Protein AF-A0A6L4WUX0-F1 (afdb_monomer)

Sequence (164 aa):
MSDIANISDIQNLIVDVSEEINQKNILNFAQTSLDINNIKYSSNDIIYCKFLEYSKQYQIFVFSSTFKYMLIELLNYYNDETKDIKSLMSSLVFKLYITKSFFVIYKNDELYVYQVLNHKYKNDELLAFINKSFNITISKSHEISESSLNKIIENKHNQIIISS

Mean predicted aligned error: 6.36 Å

Solvent-accessible surface area (backbone atoms only — not comparable to full-atom values): 9770 Å² total; per-residue (Å²): 133,72,52,54,34,50,75,92,52,46,49,75,48,78,45,84,48,95,62,88,71,58,77,94,48,43,65,62,50,50,52,52,54,30,56,78,68,71,51,86,82,55,96,65,40,44,77,48,77,41,79,38,80,69,49,29,27,35,43,38,37,39,31,56,57,82,34,80,40,51,51,81,65,52,58,78,69,60,75,65,90,68,72,48,74,68,67,77,71,50,87,85,43,30,39,35,41,37,43,82,54,30,38,39,31,26,47,76,87,37,80,62,53,72,48,78,39,93,59,88,69,55,70,68,59,47,52,53,47,45,29,73,69,42,57,51,72,78,74,44,78,42,82,47,52,70,71,56,52,50,49,53,54,52,52,51,51,53,53,52,63,77,75,108

Organism: NCBI:txid2654171

Structure (mmCIF, N/CA/C/O backbone):
data_AF-A0A6L4WUX0-F1
#
_entry.id   AF-A0A6L4WUX0-F1
#
loop_
_atom_site.group_PDB
_atom_site.id
_atom_site.type_symbol
_atom_site.label_atom_id
_atom_site.label_alt_id
_atom_site.label_comp_id
_atom_site.label_asym_id
_atom_site.label_entity_id
_atom_site.label_seq_id
_atom_site.pdbx_PDB_ins_code
_atom_site.Cartn_x
_atom_site.Cartn_y
_atom_site.Cartn_z
_atom_site.occupancy
_atom_site.B_iso_or_equiv
_atom_site.auth_seq_id
_atom_site.auth_comp_id
_atom_site.auth_asym_id
_atom_site.auth_atom_id
_atom_site.pdbx_PDB_model_num
ATOM 1 N N . MET A 1 1 ? -5.580 -22.917 -8.454 1.00 52.84 1 MET A N 1
ATOM 2 C CA . MET A 1 1 ? -5.751 -21.493 -8.088 1.00 52.84 1 MET A CA 1
ATOM 3 C C . MET A 1 1 ? -4.369 -20.938 -7.801 1.00 52.84 1 MET A C 1
ATOM 5 O O . MET A 1 1 ? -3.539 -21.699 -7.322 1.00 52.84 1 MET A O 1
ATOM 9 N N . SER A 1 2 ? -4.086 -19.693 -8.185 1.00 73.75 2 SER A N 1
ATOM 10 C CA . SER A 1 2 ? -2.796 -19.072 -7.868 1.00 73.75 2 SER A CA 1
ATOM 11 C C . SER A 1 2 ? -2.724 -18.810 -6.363 1.00 73.75 2 SER A C 1
ATOM 13 O O . SER A 1 2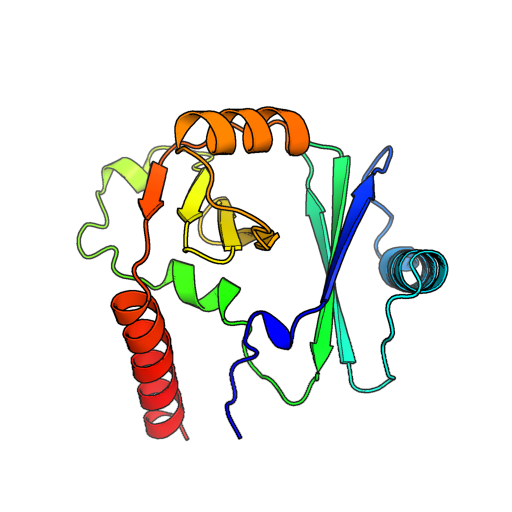 ? -3.648 -18.212 -5.823 1.00 73.75 2 SER A O 1
ATOM 15 N N . ASP A 1 3 ? -1.639 -19.218 -5.702 1.00 87.81 3 ASP A N 1
ATOM 16 C CA . ASP A 1 3 ? -1.351 -18.872 -4.298 1.00 87.81 3 ASP A CA 1
ATOM 17 C C . ASP A 1 3 ? -0.999 -17.375 -4.121 1.00 87.81 3 ASP A C 1
ATOM 19 O O . ASP A 1 3 ? -0.770 -16.918 -3.001 1.00 87.81 3 ASP A O 1
ATOM 23 N N . ILE A 1 4 ? -0.932 -16.612 -5.217 1.00 89.75 4 ILE A N 1
ATOM 24 C CA . ILE A 1 4 ? -0.501 -15.212 -5.266 1.00 89.75 4 ILE A CA 1
ATOM 25 C C . ILE A 1 4 ? -1.687 -14.326 -5.666 1.00 89.75 4 ILE A C 1
ATOM 27 O O . ILE A 1 4 ? -2.246 -14.514 -6.750 1.00 89.75 4 ILE A O 1
ATOM 31 N N . ALA A 1 5 ? -2.020 -13.350 -4.819 1.00 92.00 5 ALA A N 1
ATOM 32 C CA . ALA A 1 5 ? -2.980 -12.288 -5.107 1.00 92.00 5 ALA A CA 1
ATOM 33 C C . ALA A 1 5 ? -2.370 -11.279 -6.090 1.00 92.00 5 ALA A C 1
ATOM 35 O O . ALA A 1 5 ? -1.308 -10.705 -5.820 1.00 92.00 5 ALA A O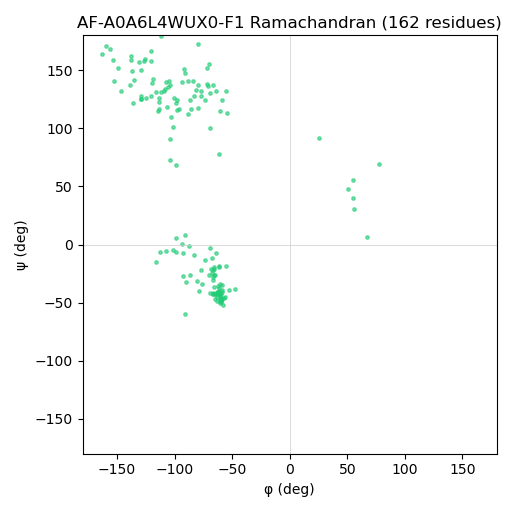 1
ATOM 36 N N . ASN A 1 6 ? -3.035 -11.041 -7.222 1.00 91.31 6 ASN A N 1
ATOM 37 C CA . ASN A 1 6 ? -2.658 -9.977 -8.150 1.00 91.31 6 ASN A CA 1
ATOM 38 C C . ASN A 1 6 ? -3.168 -8.620 -7.659 1.00 91.31 6 ASN A C 1
ATOM 40 O O . ASN A 1 6 ? -3.956 -8.523 -6.726 1.00 91.31 6 ASN A O 1
ATOM 44 N N . ILE A 1 7 ? -2.762 -7.543 -8.332 1.00 90.50 7 ILE A N 1
ATOM 45 C CA . ILE A 1 7 ? -3.183 -6.176 -7.982 1.00 90.50 7 ILE A CA 1
ATOM 46 C C . ILE A 1 7 ? -4.704 -6.006 -8.027 1.00 90.50 7 ILE A C 1
ATOM 48 O O . ILE A 1 7 ? -5.260 -5.289 -7.206 1.00 90.50 7 ILE A O 1
ATOM 52 N N . SER A 1 8 ? -5.385 -6.683 -8.956 1.00 91.19 8 SER A N 1
ATOM 53 C CA . SER A 1 8 ? -6.850 -6.676 -9.045 1.00 91.19 8 SER A CA 1
ATOM 54 C C . SER A 1 8 ? -7.539 -7.346 -7.857 1.00 91.19 8 SER A C 1
ATOM 56 O O . SER A 1 8 ? -8.710 -7.076 -7.612 1.00 91.19 8 SER A O 1
ATOM 58 N N . ASP A 1 9 ? -6.824 -8.216 -7.142 1.00 93.00 9 ASP A N 1
ATOM 59 C CA . ASP A 1 9 ? -7.347 -8.999 -6.022 1.00 93.00 9 ASP A CA 1
ATOM 60 C C . ASP A 1 9 ? -7.117 -8.298 -4.672 1.00 93.00 9 ASP A C 1
ATOM 62 O O . ASP A 1 9 ? -7.605 -8.766 -3.644 1.00 93.00 9 ASP A O 1
ATOM 66 N N . ILE A 1 10 ? -6.369 -7.185 -4.667 1.00 93.44 10 ILE A N 1
ATOM 67 C CA . ILE A 1 10 ? -5.996 -6.438 -3.466 1.00 93.44 10 ILE A CA 1
ATOM 68 C C . ILE A 1 10 ? -6.665 -5.065 -3.510 1.00 93.44 10 ILE A C 1
ATOM 70 O O . ILE A 1 10 ? -6.339 -4.209 -4.333 1.00 93.44 10 ILE A O 1
ATOM 74 N N . GLN A 1 11 ? -7.574 -4.818 -2.575 1.00 93.88 11 GLN A N 1
ATOM 75 C CA . GLN A 1 11 ? -8.113 -3.481 -2.346 1.00 93.88 11 GLN A CA 1
ATOM 76 C C . GLN A 1 11 ? -7.158 -2.719 -1.419 1.00 93.88 11 GLN A C 1
ATOM 78 O O . GLN A 1 11 ? -6.607 -3.300 -0.481 1.00 93.88 11 GLN A O 1
ATOM 83 N N . ASN A 1 12 ? -6.941 -1.426 -1.673 1.00 93.06 12 ASN A N 1
ATOM 84 C CA . ASN A 1 12 ? -6.167 -0.558 -0.785 1.00 93.06 12 ASN A CA 1
ATOM 85 C C . ASN A 1 12 ? -6.893 0.728 -0.434 1.00 93.06 12 ASN A C 1
ATOM 87 O O . ASN A 1 12 ? -7.638 1.280 -1.240 1.00 93.06 12 ASN A O 1
ATOM 91 N N . LEU A 1 13 ? -6.588 1.217 0.763 1.00 96.50 13 LEU A N 1
ATOM 92 C CA . LEU A 1 13 ? -7.018 2.504 1.276 1.00 96.50 13 LEU A CA 1
ATOM 93 C C . LEU A 1 13 ? -5.860 3.162 2.022 1.00 96.50 13 LEU A C 1
ATOM 95 O O . LEU A 1 13 ? -5.174 2.500 2.797 1.00 96.50 13 LEU A O 1
ATOM 99 N N . ILE A 1 14 ? -5.664 4.460 1.808 1.00 96.50 14 ILE A N 1
ATOM 100 C CA . ILE A 1 14 ? -4.755 5.284 2.610 1.00 96.50 14 ILE A CA 1
ATOM 101 C C . ILE A 1 14 ? -5.606 6.224 3.460 1.00 96.50 14 ILE A C 1
ATOM 103 O O . ILE A 1 14 ? -6.532 6.850 2.948 1.00 96.50 14 ILE A O 1
ATOM 107 N N . VAL A 1 15 ? -5.297 6.303 4.753 1.00 97.50 15 VAL A N 1
ATOM 108 C CA . VAL A 1 15 ? -6.027 7.117 5.730 1.00 97.50 15 VAL A CA 1
ATOM 109 C C . VAL A 1 15 ? -5.041 7.975 6.509 1.00 97.50 15 VAL A C 1
ATOM 111 O O . VAL A 1 15 ? -4.113 7.441 7.116 1.00 97.50 15 VAL A O 1
ATOM 114 N N . ASP A 1 16 ? -5.253 9.289 6.519 1.00 96.88 16 ASP A N 1
ATOM 115 C CA . ASP A 1 16 ? -4.469 10.221 7.331 1.00 96.88 16 ASP A CA 1
ATOM 116 C C . ASP A 1 16 ? -4.815 10.081 8.820 1.00 96.88 16 ASP A C 1
ATOM 118 O O . ASP A 1 16 ? -5.984 9.972 9.199 1.00 96.88 16 ASP A O 1
ATOM 122 N N . VAL A 1 17 ? -3.794 10.115 9.677 1.00 96.88 17 VAL A N 1
ATOM 123 C CA . VAL A 1 17 ? -3.928 10.052 11.138 1.00 96.88 17 VAL A CA 1
ATOM 124 C C . VAL A 1 17 ? -2.990 11.057 11.814 1.00 96.88 17 VAL A C 1
ATOM 126 O O . VAL A 1 17 ? -2.038 11.561 11.225 1.00 96.88 17 VAL A O 1
ATOM 129 N N . SER A 1 18 ? -3.237 11.382 13.083 1.00 94.81 18 SER A N 1
ATOM 130 C CA . SER A 1 18 ? -2.345 12.265 13.853 1.00 94.81 18 SER A CA 1
ATOM 131 C C . SER A 1 18 ? -1.114 11.540 14.411 1.00 94.81 18 SER A C 1
ATOM 133 O O . SER A 1 18 ? -0.049 12.154 14.570 1.00 94.81 18 SER A O 1
ATOM 135 N N . GLU A 1 19 ? -1.272 10.252 14.720 1.00 95.25 19 GLU A N 1
ATOM 136 C CA . GLU A 1 19 ? -0.295 9.376 15.368 1.00 95.25 19 GLU A CA 1
ATOM 137 C C . GLU A 1 19 ? -0.614 7.895 15.106 1.00 95.25 19 GLU A C 1
ATOM 139 O O . GLU A 1 19 ? -1.674 7.562 14.570 1.00 95.25 19 GLU A O 1
ATOM 144 N N . GLU A 1 20 ? 0.312 7.012 15.482 1.00 97.44 20 GLU A N 1
ATOM 145 C CA . GLU A 1 20 ? 0.115 5.566 15.395 1.00 97.44 20 GLU A CA 1
ATOM 146 C C . GLU A 1 20 ? -1.024 5.120 16.322 1.00 97.44 20 GLU A C 1
ATOM 148 O O . GLU A 1 20 ? -1.090 5.488 17.498 1.00 97.44 20 GLU A O 1
ATOM 153 N N . ILE A 1 21 ? -1.936 4.309 15.795 1.00 96.94 21 ILE A N 1
ATOM 154 C CA . ILE A 1 21 ? -3.095 3.840 16.547 1.00 96.94 21 ILE A CA 1
ATOM 155 C C . ILE A 1 21 ? -2.666 2.689 17.451 1.00 96.94 21 ILE A C 1
ATOM 157 O O . ILE A 1 21 ? -1.941 1.782 17.051 1.00 96.94 21 ILE A O 1
ATOM 161 N N . ASN A 1 22 ? -3.156 2.693 18.691 1.00 96.50 22 ASN A N 1
ATOM 162 C CA . ASN A 1 22 ? -2.871 1.615 19.631 1.00 96.50 22 ASN A CA 1
ATOM 163 C C . ASN A 1 22 ? -3.280 0.251 19.047 1.00 96.50 22 ASN A C 1
ATOM 165 O O . ASN A 1 22 ? -4.421 0.092 18.612 1.00 96.50 22 ASN A O 1
ATOM 169 N N . GLN A 1 23 ? -2.389 -0.742 19.135 1.00 94.81 23 GLN A N 1
ATOM 170 C CA . GLN A 1 23 ? -2.573 -2.080 18.560 1.00 94.81 23 GLN A CA 1
ATOM 171 C C . GLN A 1 23 ? -3.941 -2.711 18.866 1.00 94.81 23 GLN A C 1
ATOM 173 O O . GLN A 1 23 ? -4.544 -3.328 17.991 1.00 94.81 23 GLN A O 1
ATOM 178 N N . LYS A 1 24 ? -4.477 -2.516 20.081 1.00 96.69 24 LYS A N 1
ATOM 179 C CA . LYS A 1 24 ? -5.783 -3.073 20.484 1.00 96.69 24 LYS A CA 1
ATOM 180 C C . LYS A 1 24 ? -6.974 -2.498 19.700 1.00 96.69 24 LYS A C 1
ATOM 182 O O . LYS A 1 24 ? -8.042 -3.097 19.695 1.00 96.69 24 LYS A O 1
ATOM 187 N N . ASN A 1 25 ? -6.793 -1.339 19.066 1.00 97.06 25 ASN A N 1
ATOM 188 C CA . ASN A 1 25 ? -7.814 -0.601 18.325 1.00 97.06 25 ASN A CA 1
ATOM 189 C C . ASN A 1 25 ? -7.616 -0.670 16.800 1.00 97.06 25 ASN A C 1
ATOM 191 O O . ASN A 1 25 ? -8.476 -0.180 16.072 1.00 97.06 25 ASN A O 1
ATOM 195 N N . ILE A 1 26 ? -6.518 -1.261 16.306 1.00 96.31 26 ILE A N 1
ATOM 196 C CA . ILE A 1 26 ? -6.172 -1.267 14.873 1.00 96.31 26 ILE A CA 1
ATOM 197 C C . ILE A 1 26 ? -7.237 -1.938 14.020 1.00 96.31 26 ILE A C 1
ATOM 199 O O . ILE A 1 26 ? -7.587 -1.413 12.968 1.00 96.31 26 ILE A O 1
ATOM 203 N N . LEU A 1 27 ? -7.782 -3.065 14.480 1.00 95.19 27 LEU A N 1
ATOM 204 C CA . LEU A 1 27 ? -8.820 -3.773 13.737 1.00 95.19 27 LEU A CA 1
ATOM 205 C C . LEU A 1 27 ? -10.089 -2.922 13.598 1.00 95.19 27 LEU A C 1
ATOM 207 O O . LEU A 1 27 ? -10.586 -2.745 12.490 1.00 95.19 27 LEU A O 1
ATOM 211 N N . ASN A 1 28 ? -10.563 -2.344 14.706 1.00 96.88 28 ASN A N 1
ATOM 212 C CA . ASN A 1 28 ? -11.753 -1.490 14.708 1.00 96.88 28 ASN A CA 1
ATOM 213 C C . ASN A 1 28 ? -11.552 -0.250 13.834 1.00 96.88 28 ASN A C 1
ATOM 215 O O . ASN A 1 28 ? -12.454 0.130 13.090 1.00 96.88 28 ASN A O 1
ATOM 219 N N . PHE A 1 29 ? -10.369 0.368 13.909 1.00 97.75 29 PHE A N 1
ATOM 220 C CA . PHE A 1 29 ? -9.999 1.471 13.030 1.00 97.75 29 PHE A CA 1
ATOM 221 C C . PHE A 1 29 ? -10.068 1.048 11.563 1.00 97.75 29 PHE A C 1
ATOM 223 O O . PHE A 1 29 ? -10.763 1.692 10.785 1.00 97.75 29 PHE A O 1
ATOM 230 N N . ALA A 1 30 ? -9.415 -0.059 11.205 1.00 97.38 30 ALA A N 1
ATOM 231 C CA . ALA A 1 30 ? -9.355 -0.534 9.833 1.00 97.38 30 ALA A CA 1
ATOM 232 C C . ALA A 1 30 ? -10.747 -0.815 9.264 1.00 97.38 30 ALA A C 1
ATOM 234 O O . ALA A 1 30 ? -11.087 -0.306 8.202 1.00 97.38 30 ALA A O 1
ATOM 235 N N . GLN A 1 31 ? -11.573 -1.563 9.999 1.00 96.56 31 GLN A N 1
ATOM 236 C CA . GLN A 1 31 ? -12.945 -1.880 9.600 1.00 96.56 31 GLN A CA 1
ATOM 237 C C . GLN A 1 31 ? -13.786 -0.615 9.425 1.00 96.56 31 GLN A C 1
ATOM 239 O O . GLN A 1 31 ? -14.390 -0.426 8.375 1.00 96.56 31 GLN A O 1
ATOM 244 N N . THR A 1 32 ? -13.730 0.308 10.390 1.00 97.31 32 THR A N 1
ATOM 245 C CA . THR A 1 32 ? -14.459 1.583 10.304 1.00 97.31 32 THR A CA 1
ATOM 246 C C . THR A 1 32 ? -14.006 2.407 9.095 1.00 97.31 32 THR A C 1
ATOM 248 O O . THR A 1 32 ? -14.832 2.969 8.377 1.00 97.31 32 THR A O 1
ATOM 251 N N . SER A 1 33 ? -12.697 2.478 8.836 1.00 97.94 33 SER A N 1
ATOM 252 C CA . SER A 1 33 ? -12.148 3.176 7.672 1.00 97.94 33 SER A CA 1
ATOM 253 C C . SER A 1 33 ? -12.599 2.550 6.353 1.00 97.94 33 SER A C 1
ATOM 255 O O . SER A 1 33 ? -12.933 3.286 5.423 1.00 97.94 33 SER A O 1
ATOM 257 N N . LEU A 1 34 ? -12.635 1.219 6.267 1.00 97.88 34 LEU A N 1
ATOM 258 C CA . LEU A 1 34 ? -13.124 0.494 5.094 1.00 97.88 34 LEU A CA 1
ATOM 259 C C . LEU A 1 34 ? -14.622 0.750 4.871 1.00 97.88 34 LEU A C 1
ATOM 261 O O . LEU A 1 34 ? -15.011 1.110 3.759 1.00 97.88 34 LEU A O 1
ATOM 265 N N . ASP A 1 35 ? -15.432 0.655 5.929 1.00 97.31 35 ASP A N 1
ATOM 266 C CA . ASP A 1 35 ? -16.883 0.865 5.886 1.00 97.31 35 ASP A CA 1
ATOM 267 C C . ASP A 1 35 ? -17.233 2.282 5.402 1.00 97.31 35 ASP A C 1
ATOM 269 O O . ASP A 1 35 ? -18.034 2.445 4.481 1.00 97.31 35 ASP A O 1
ATOM 273 N N . ILE A 1 36 ? -16.580 3.315 5.955 1.00 97.56 36 ILE A N 1
ATOM 274 C CA . ILE A 1 36 ? -16.788 4.722 5.560 1.00 97.56 36 ILE A CA 1
ATOM 275 C C . ILE A 1 36 ? -16.450 4.951 4.079 1.00 97.56 36 ILE A C 1
ATOM 277 O O . ILE A 1 36 ? -17.096 5.760 3.412 1.00 97.56 36 ILE A O 1
ATOM 281 N N . ASN A 1 37 ? -15.456 4.233 3.550 1.00 97.19 37 ASN A N 1
ATOM 282 C CA . ASN A 1 37 ? -15.033 4.338 2.152 1.00 97.19 37 ASN A CA 1
ATOM 283 C C . ASN A 1 37 ? -15.758 3.348 1.222 1.00 97.19 37 ASN A C 1
ATOM 285 O O . ASN A 1 37 ? -15.415 3.258 0.044 1.00 97.19 37 ASN A O 1
ATOM 289 N N . ASN A 1 38 ? -16.780 2.635 1.713 1.00 96.62 38 ASN A N 1
ATOM 290 C CA . ASN A 1 38 ? -17.546 1.628 0.970 1.00 96.62 38 ASN A CA 1
ATOM 291 C C . ASN A 1 38 ? -16.679 0.504 0.367 1.00 96.62 38 ASN A C 1
ATOM 293 O O . ASN A 1 38 ? -17.009 -0.057 -0.683 1.00 96.62 38 ASN A O 1
ATOM 297 N N . ILE A 1 39 ? -15.567 0.173 1.027 1.00 96.06 39 ILE A N 1
ATOM 298 C CA . ILE A 1 39 ? -14.660 -0.899 0.619 1.00 96.06 39 ILE A CA 1
ATOM 299 C C . ILE A 1 39 ? -15.184 -2.202 1.214 1.00 96.06 39 ILE A C 1
ATOM 301 O O . ILE A 1 39 ? -15.287 -2.352 2.429 1.00 96.06 39 ILE A O 1
ATOM 305 N N . LYS A 1 40 ? -15.565 -3.141 0.346 1.00 93.50 40 LYS A N 1
ATOM 306 C CA . LYS A 1 40 ? -16.193 -4.398 0.763 1.00 93.50 40 LYS A CA 1
ATOM 307 C C . LYS A 1 40 ? -15.137 -5.403 1.204 1.00 93.50 40 LYS A C 1
ATOM 309 O O . LYS A 1 40 ? -14.196 -5.671 0.462 1.00 93.50 40 LYS A O 1
ATOM 314 N N . TYR A 1 41 ? -15.379 -6.024 2.350 1.00 94.69 41 TYR A N 1
ATOM 315 C CA . TYR A 1 41 ? -14.606 -7.141 2.881 1.00 94.69 41 TYR A CA 1
ATOM 316 C C . TYR A 1 41 ? -15.546 -8.199 3.469 1.00 94.69 41 TYR A C 1
ATOM 318 O O . TYR A 1 41 ? -16.708 -7.931 3.784 1.00 94.69 41 TYR A O 1
ATOM 326 N N . SER A 1 42 ? -15.046 -9.420 3.589 1.00 92.56 42 SER A N 1
ATOM 327 C CA . SER A 1 42 ? -15.728 -10.582 4.145 1.00 92.56 42 SER A CA 1
ATOM 328 C C . SER A 1 42 ? -14.966 -11.136 5.348 1.00 92.56 42 SER A C 1
ATOM 330 O O . SER A 1 42 ? -13.802 -10.814 5.576 1.00 92.56 42 SER A O 1
ATOM 332 N N . SER A 1 43 ? -15.604 -12.021 6.115 1.00 89.31 43 SER A N 1
ATOM 333 C CA . SER A 1 43 ? -14.964 -12.696 7.254 1.00 89.31 43 SER A CA 1
ATOM 334 C C . SER A 1 43 ? -13.765 -13.566 6.865 1.00 89.31 43 SER A C 1
ATOM 336 O O . SER A 1 43 ? -12.971 -13.921 7.729 1.00 89.31 43 SER A O 1
ATOM 338 N N . ASN A 1 44 ? -13.657 -13.935 5.586 1.00 91.44 44 ASN A N 1
ATOM 339 C CA . ASN A 1 44 ? -12.576 -14.760 5.058 1.00 91.44 44 ASN A CA 1
ATOM 340 C C . ASN A 1 44 ? -11.485 -13.915 4.387 1.00 91.44 44 ASN A C 1
ATOM 342 O O . ASN A 1 44 ? -10.579 -14.482 3.778 1.00 91.44 44 ASN A O 1
ATOM 346 N N . ASP A 1 45 ? -11.564 -12.589 4.456 1.00 95.31 45 ASP A N 1
ATOM 347 C CA . ASP A 1 45 ? -10.520 -11.718 3.934 1.00 95.31 45 ASP A CA 1
ATOM 348 C C . ASP A 1 45 ? -9.489 -11.403 5.013 1.00 95.31 45 ASP A C 1
ATOM 350 O O . ASP A 1 45 ? -9.783 -11.308 6.207 1.00 95.31 45 ASP A O 1
ATOM 354 N N . ILE A 1 46 ? -8.253 -11.232 4.569 1.00 93.88 46 ILE A N 1
ATOM 355 C CA . ILE A 1 46 ? -7.169 -10.704 5.377 1.00 93.88 46 ILE A CA 1
ATOM 356 C C . ILE A 1 46 ? -7.232 -9.185 5.272 1.00 93.88 46 ILE A C 1
ATOM 358 O O . ILE A 1 46 ? -7.173 -8.627 4.175 1.00 93.88 46 ILE A O 1
ATOM 362 N N . ILE A 1 47 ? -7.322 -8.525 6.427 1.00 95.12 47 ILE A N 1
ATOM 363 C CA . ILE A 1 47 ? -7.154 -7.078 6.552 1.00 95.12 47 ILE A CA 1
ATOM 364 C C . ILE A 1 47 ? -5.760 -6.834 7.120 1.00 95.12 47 ILE A C 1
ATOM 366 O O . ILE A 1 47 ? -5.495 -7.133 8.286 1.00 95.12 47 ILE A O 1
ATOM 370 N N . TYR A 1 48 ? -4.863 -6.310 6.292 1.00 92.25 48 TYR A N 1
ATOM 371 C CA . TYR A 1 48 ? -3.518 -5.928 6.712 1.00 92.25 48 TYR A CA 1
ATOM 372 C C . TYR A 1 48 ? -3.442 -4.407 6.840 1.00 92.25 48 TYR A C 1
ATOM 374 O O . TYR A 1 48 ? -3.959 -3.685 5.993 1.00 92.25 48 TYR A O 1
ATOM 382 N N . CYS A 1 49 ? -2.811 -3.912 7.902 1.00 94.31 49 CYS A N 1
ATOM 383 C CA . CYS A 1 49 ? -2.696 -2.483 8.186 1.00 94.31 49 CYS A CA 1
ATOM 384 C C . CYS A 1 49 ? -1.244 -2.136 8.461 1.00 94.31 49 CYS A C 1
ATOM 386 O O . CYS A 1 49 ? -0.621 -2.736 9.337 1.00 94.31 49 CYS A O 1
ATOM 388 N N . LYS A 1 50 ? -0.726 -1.132 7.756 1.00 94.62 50 LYS A N 1
ATOM 389 C CA . LYS A 1 50 ? 0.638 -0.647 7.932 1.00 94.62 50 LYS A CA 1
ATOM 390 C C . LYS A 1 50 ? 0.646 0.845 8.217 1.00 94.62 50 LYS A C 1
ATOM 392 O O . LYS A 1 50 ? 0.088 1.620 7.445 1.00 94.62 50 LYS A O 1
ATOM 397 N N . PHE A 1 51 ? 1.285 1.232 9.317 1.00 96.81 51 PHE A N 1
ATOM 398 C CA . PHE A 1 51 ? 1.535 2.633 9.621 1.00 96.81 51 PHE A CA 1
ATOM 399 C C . PHE A 1 51 ? 2.695 3.153 8.763 1.00 96.81 51 PHE A C 1
ATOM 401 O O . PHE A 1 51 ? 3.734 2.505 8.645 1.00 96.81 51 PHE A O 1
ATOM 408 N N . LEU A 1 52 ? 2.491 4.313 8.150 1.00 96.56 52 LEU A N 1
ATOM 409 C CA . LEU A 1 52 ? 3.453 5.059 7.352 1.00 96.56 52 LEU A CA 1
ATOM 410 C C . LEU A 1 52 ? 3.929 6.235 8.207 1.00 96.56 52 LEU A C 1
ATOM 412 O O . LEU A 1 52 ? 3.324 7.307 8.221 1.00 96.56 52 LEU A O 1
ATOM 416 N N . GLU A 1 53 ? 5.003 6.029 8.965 1.00 94.56 53 GLU A N 1
ATOM 417 C CA . GLU A 1 53 ? 5.372 6.937 10.054 1.00 94.56 53 GLU A CA 1
ATOM 418 C C . GLU A 1 53 ? 5.791 8.341 9.588 1.00 94.56 53 GLU A C 1
ATOM 420 O O . GLU A 1 53 ? 5.587 9.317 10.309 1.00 94.56 53 GLU A O 1
ATOM 425 N N . TYR A 1 54 ? 6.335 8.463 8.373 1.00 94.94 54 TYR A N 1
ATOM 426 C CA . TYR A 1 54 ? 6.826 9.736 7.836 1.00 94.94 54 TYR A CA 1
ATOM 427 C C . TYR A 1 54 ? 5.699 10.663 7.373 1.00 94.94 54 TYR A C 1
ATOM 429 O O . TYR A 1 54 ? 5.820 11.882 7.527 1.00 94.94 54 TYR A O 1
ATOM 437 N N . SER A 1 55 ? 4.605 10.104 6.845 1.00 96.50 55 SER A N 1
ATOM 438 C CA . SER A 1 55 ? 3.408 10.852 6.442 1.00 96.50 55 SER A CA 1
ATOM 439 C C . SER A 1 55 ? 2.281 10.824 7.464 1.00 96.50 55 SER A C 1
ATOM 441 O O . SER A 1 55 ? 1.302 11.541 7.283 1.00 96.50 55 SER A O 1
ATOM 443 N N . LYS A 1 56 ? 2.418 10.039 8.540 1.00 97.38 56 LYS A N 1
ATOM 444 C CA . LYS A 1 56 ? 1.366 9.807 9.540 1.00 97.38 56 LYS A CA 1
ATOM 445 C C . LYS A 1 56 ? 0.078 9.310 8.889 1.00 97.38 56 LYS A C 1
ATOM 447 O O . LYS A 1 56 ? -0.997 9.879 9.042 1.00 97.38 56 LYS A O 1
ATOM 452 N N . GLN A 1 57 ? 0.208 8.224 8.146 1.00 97.88 57 GLN A N 1
ATOM 453 C CA . GLN A 1 57 ? -0.901 7.582 7.452 1.00 97.88 57 GLN A CA 1
ATOM 454 C C . GLN A 1 57 ? -0.969 6.109 7.819 1.00 97.88 57 GLN A C 1
ATOM 456 O O . GLN A 1 57 ? 0.034 5.513 8.193 1.00 97.88 57 GLN A O 1
ATOM 461 N N . TYR A 1 58 ? -2.131 5.493 7.655 1.00 97.81 58 TYR A N 1
ATOM 462 C CA . TYR A 1 58 ? -2.234 4.044 7.530 1.00 97.81 58 TYR A CA 1
ATOM 463 C C . TYR A 1 58 ? -2.511 3.671 6.086 1.00 97.81 58 TYR A C 1
ATOM 465 O O . TYR A 1 58 ? -3.395 4.252 5.461 1.00 97.81 58 TYR A O 1
ATOM 473 N N . GLN A 1 59 ? -1.808 2.657 5.588 1.00 97.06 59 GLN A N 1
ATOM 474 C CA . GLN A 1 59 ? -2.257 1.902 4.431 1.00 97.06 59 GLN A CA 1
ATOM 475 C C . GLN A 1 59 ? -2.956 0.623 4.895 1.00 97.06 59 GLN A C 1
ATOM 477 O O . GLN A 1 59 ? -2.380 -0.183 5.628 1.00 97.06 59 GLN A O 1
ATOM 482 N N . ILE A 1 60 ? -4.197 0.448 4.456 1.00 97.12 60 ILE A N 1
ATOM 483 C CA . ILE A 1 60 ? -5.032 -0.720 4.721 1.00 97.12 60 ILE A CA 1
ATOM 484 C C . ILE A 1 60 ? -5.146 -1.523 3.427 1.00 97.12 60 ILE A C 1
ATOM 486 O O . ILE A 1 60 ? -5.397 -0.957 2.363 1.00 97.12 60 ILE A O 1
ATOM 490 N N . PHE A 1 61 ? -4.969 -2.834 3.532 1.00 94.06 61 PHE A N 1
ATOM 491 C CA . PHE A 1 61 ? -5.050 -3.801 2.447 1.00 94.06 61 PHE A CA 1
ATOM 492 C C . PHE A 1 61 ? -6.157 -4.796 2.765 1.00 94.06 61 PHE A C 1
ATOM 494 O O . PHE A 1 61 ? -6.251 -5.260 3.902 1.00 94.06 61 PHE A O 1
ATOM 501 N N . VAL A 1 62 ? -6.944 -5.161 1.759 1.00 95.31 62 VAL A N 1
ATOM 502 C CA . VAL A 1 62 ? -7.934 -6.236 1.863 1.00 95.31 62 VAL A CA 1
ATOM 503 C C . VAL A 1 62 ? -7.743 -7.193 0.699 1.00 95.31 62 VAL A C 1
ATOM 505 O O . VAL A 1 62 ? -7.751 -6.766 -0.456 1.00 95.31 62 VAL A O 1
ATOM 508 N N . PHE A 1 63 ? -7.572 -8.476 1.000 1.00 94.44 63 PHE A N 1
ATOM 509 C CA . PHE A 1 63 ? -7.462 -9.542 0.004 1.00 94.44 63 PHE A CA 1
ATOM 510 C C . PHE A 1 63 ? -7.927 -10.879 0.589 1.00 94.44 63 PHE A C 1
ATOM 512 O O . PHE A 1 63 ? -7.948 -11.061 1.805 1.00 94.44 63 PHE A O 1
ATOM 519 N N . SER A 1 64 ? -8.292 -11.830 -0.269 1.00 94.00 64 SER A N 1
ATOM 520 C CA . SER A 1 64 ? -8.815 -13.120 0.191 1.00 94.00 64 SER A CA 1
ATOM 521 C C . SER A 1 64 ? -7.762 -13.958 0.918 1.00 94.00 64 SER A C 1
ATOM 523 O O . SER A 1 64 ? -6.645 -14.118 0.424 1.00 94.00 64 SER A O 1
ATOM 525 N N . SER A 1 65 ? -8.140 -14.586 2.039 1.00 92.12 65 SER A N 1
ATOM 526 C CA . SER A 1 65 ? -7.276 -15.537 2.763 1.00 92.12 65 SER A CA 1
ATOM 527 C C . SER A 1 65 ? -6.937 -16.809 1.979 1.00 92.12 65 SER A C 1
ATOM 529 O O . SER A 1 65 ? -6.096 -17.592 2.415 1.00 92.12 65 SER A O 1
ATOM 531 N N . THR A 1 66 ? -7.553 -17.028 0.811 1.00 92.62 66 THR A N 1
ATOM 532 C CA . THR A 1 66 ? -7.159 -18.114 -0.097 1.00 92.62 66 THR A CA 1
ATOM 533 C C . THR A 1 66 ? -5.782 -17.889 -0.718 1.00 92.62 66 THR A C 1
ATOM 535 O O . THR A 1 66 ? -5.173 -18.841 -1.199 1.00 92.62 66 THR A O 1
ATOM 538 N N . PHE A 1 67 ? -5.299 -16.643 -0.740 1.00 91.88 67 PHE A N 1
ATOM 539 C CA . PHE A 1 67 ? -3.960 -16.308 -1.206 1.00 91.88 67 PHE A CA 1
ATOM 540 C C . PHE A 1 67 ? -2.951 -16.401 -0.062 1.00 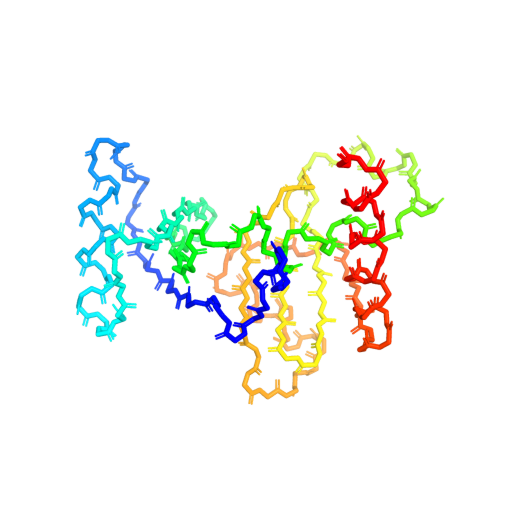91.88 67 PHE A C 1
ATOM 542 O O . PHE A 1 67 ? -3.214 -15.976 1.060 1.00 91.88 67 PHE A O 1
ATOM 549 N N . LYS A 1 68 ? -1.763 -16.924 -0.367 1.00 87.88 68 LYS A N 1
ATOM 550 C CA . LYS A 1 68 ? -0.638 -16.996 0.574 1.00 87.88 68 LYS A CA 1
ATOM 551 C C . LYS A 1 68 ? 0.290 -15.791 0.474 1.00 87.88 68 LYS A C 1
ATOM 553 O O . LYS A 1 68 ? 0.976 -15.481 1.440 1.00 87.88 68 LYS A O 1
ATOM 558 N N . TYR A 1 69 ? 0.343 -15.156 -0.695 1.00 86.62 69 TYR A N 1
ATOM 559 C CA . TYR A 1 69 ? 1.264 -14.061 -0.991 1.00 86.62 69 TYR A CA 1
ATOM 560 C C . TYR A 1 69 ? 0.548 -12.945 -1.743 1.00 86.62 69 TYR A C 1
ATOM 562 O O . TYR A 1 69 ? -0.325 -13.219 -2.566 1.00 86.62 69 TYR A O 1
ATOM 570 N N . MET A 1 70 ? 0.977 -11.700 -1.548 1.00 90.31 70 MET A N 1
ATOM 571 C CA . MET A 1 70 ? 0.627 -10.609 -2.455 1.00 90.31 70 MET A CA 1
ATOM 572 C C . MET A 1 70 ? 1.713 -10.436 -3.519 1.00 90.31 70 MET A C 1
ATOM 574 O O . MET A 1 70 ? 2.904 -10.462 -3.214 1.00 90.31 70 MET A O 1
ATOM 578 N N . LEU A 1 71 ? 1.329 -10.172 -4.771 1.00 90.44 71 LEU A N 1
ATOM 579 C CA . LEU A 1 71 ? 2.285 -9.890 -5.851 1.00 90.44 71 LEU A CA 1
ATOM 580 C C . LEU A 1 71 ? 3.275 -8.771 -5.480 1.00 90.44 71 LEU A C 1
ATOM 582 O O . LEU A 1 71 ? 4.467 -8.864 -5.767 1.00 90.44 71 LEU A O 1
ATOM 586 N N . ILE A 1 72 ? 2.784 -7.735 -4.795 1.00 90.56 72 ILE A N 1
ATOM 587 C CA . ILE A 1 72 ? 3.583 -6.597 -4.324 1.00 90.56 72 ILE A CA 1
ATOM 588 C C . ILE A 1 72 ? 4.589 -6.956 -3.230 1.00 90.56 72 ILE A C 1
ATOM 590 O O . ILE A 1 72 ? 5.433 -6.132 -2.924 1.00 90.56 72 ILE A O 1
ATOM 594 N N . GLU A 1 73 ? 4.540 -8.136 -2.620 1.00 87.94 73 GLU A N 1
ATOM 595 C CA . GLU A 1 73 ? 5.592 -8.602 -1.703 1.00 87.94 73 GLU A CA 1
ATOM 596 C C . GLU A 1 73 ? 6.711 -9.304 -2.473 1.00 87.94 73 GLU A C 1
ATOM 598 O O . GLU A 1 73 ? 7.865 -9.312 -2.050 1.00 87.94 73 GLU A O 1
ATOM 603 N N . LEU A 1 74 ? 6.384 -9.861 -3.642 1.00 84.75 74 LEU A N 1
ATOM 604 C CA . LEU A 1 74 ? 7.315 -10.649 -4.439 1.00 84.75 74 LEU A CA 1
ATOM 605 C C . LEU A 1 74 ? 8.324 -9.787 -5.208 1.00 84.75 74 LEU A C 1
ATOM 607 O O . LEU A 1 74 ? 9.397 -10.272 -5.564 1.00 84.75 74 LEU A O 1
ATOM 611 N N . LEU A 1 75 ? 8.007 -8.513 -5.455 1.00 83.06 75 LEU A N 1
ATOM 612 C CA . LEU A 1 75 ? 8.863 -7.620 -6.241 1.00 83.06 75 LEU A CA 1
ATOM 613 C C . LEU A 1 75 ? 10.204 -7.319 -5.571 1.00 83.06 75 LEU A C 1
ATOM 615 O O . LEU A 1 75 ? 11.182 -7.090 -6.277 1.00 83.06 75 LEU A O 1
ATOM 619 N N . ASN A 1 76 ? 10.290 -7.398 -4.244 1.00 75.00 76 ASN A N 1
ATOM 620 C CA . ASN A 1 76 ? 11.562 -7.232 -3.548 1.00 75.00 76 ASN A CA 1
ATOM 621 C C . ASN A 1 76 ? 12.566 -8.356 -3.861 1.00 75.00 76 ASN A C 1
ATOM 623 O O . ASN A 1 76 ? 13.770 -8.181 -3.701 1.00 75.00 76 ASN A O 1
ATOM 627 N N . TYR A 1 77 ? 12.083 -9.512 -4.332 1.00 69.81 77 TYR A N 1
ATOM 628 C CA . TYR A 1 77 ? 12.923 -10.637 -4.749 1.00 69.81 77 TYR A CA 1
ATOM 629 C C . TYR A 1 77 ? 13.355 -10.548 -6.218 1.00 69.81 77 TYR A C 1
ATOM 631 O O . TYR A 1 77 ? 14.074 -11.425 -6.698 1.00 69.81 77 TYR A O 1
ATOM 639 N N . TYR A 1 78 ? 12.929 -9.513 -6.951 1.00 65.00 78 TYR A N 1
ATOM 640 C CA . TYR A 1 78 ? 13.384 -9.274 -8.315 1.00 65.00 78 TYR A CA 1
ATOM 641 C C . TYR A 1 78 ? 14.857 -8.844 -8.316 1.00 65.00 78 TYR A C 1
ATOM 643 O O . TYR A 1 78 ? 15.168 -7.689 -8.037 1.00 65.00 78 TYR A O 1
ATOM 651 N N . ASN A 1 79 ? 15.733 -9.811 -8.620 1.00 53.28 79 ASN A N 1
ATOM 652 C CA . ASN A 1 79 ? 17.163 -9.704 -8.928 1.00 53.28 79 ASN A CA 1
ATOM 653 C C . ASN A 1 79 ? 17.900 -8.481 -8.352 1.00 53.28 79 ASN A C 1
ATOM 655 O O . ASN A 1 79 ? 18.086 -7.474 -9.032 1.00 53.28 79 ASN A O 1
ATOM 659 N N . ASP A 1 80 ? 18.473 -8.658 -7.162 1.00 48.00 80 ASP A N 1
ATOM 660 C CA . ASP A 1 80 ? 19.722 -7.994 -6.774 1.00 48.00 80 ASP A CA 1
ATOM 661 C C . ASP A 1 80 ? 20.866 -9.012 -6.996 1.00 48.00 80 ASP A C 1
ATOM 663 O O . ASP A 1 80 ? 21.457 -9.540 -6.056 1.00 48.00 80 ASP A O 1
ATOM 667 N N . GLU A 1 81 ? 21.170 -9.350 -8.262 1.00 43.22 81 GLU A N 1
ATOM 668 C CA . GLU A 1 81 ? 22.451 -10.020 -8.599 1.00 43.22 81 GLU A CA 1
ATOM 669 C C . GLU A 1 81 ? 23.643 -9.120 -8.230 1.00 43.22 81 GLU A C 1
ATOM 671 O O . GLU A 1 81 ? 24.754 -9.583 -7.986 1.00 43.22 81 GLU A O 1
ATOM 676 N N . THR A 1 82 ? 23.381 -7.825 -8.081 1.00 44.28 82 THR A N 1
ATOM 677 C CA . THR A 1 82 ? 24.247 -6.857 -7.432 1.00 44.28 82 THR A CA 1
ATOM 678 C C . THR A 1 82 ? 23.688 -6.542 -6.049 1.00 44.28 82 THR A C 1
ATOM 680 O O . THR A 1 82 ? 23.192 -5.440 -5.828 1.00 44.28 82 THR A O 1
ATOM 683 N N . LYS A 1 83 ? 23.788 -7.463 -5.079 1.00 48.16 83 LYS A N 1
ATOM 684 C CA . LYS A 1 83 ? 23.869 -7.038 -3.670 1.00 48.16 83 LYS A CA 1
ATOM 685 C C . LYS A 1 83 ? 25.134 -6.197 -3.534 1.00 48.16 83 LYS A C 1
ATOM 687 O O . LYS A 1 83 ? 26.185 -6.674 -3.114 1.00 48.16 83 LYS A O 1
ATOM 692 N N . ASP A 1 84 ? 25.048 -4.955 -3.985 1.00 46.12 84 ASP A N 1
ATOM 693 C CA . ASP A 1 84 ? 26.107 -3.984 -3.885 1.00 46.12 84 ASP A CA 1
ATOM 694 C C . ASP A 1 84 ? 26.342 -3.832 -2.389 1.00 46.12 84 ASP A C 1
ATOM 696 O O . ASP A 1 84 ? 25.462 -3.393 -1.648 1.00 46.12 84 ASP A O 1
ATOM 700 N N . ILE A 1 85 ? 27.522 -4.232 -1.923 1.00 46.12 85 ILE A N 1
ATOM 701 C CA . ILE A 1 85 ? 27.913 -4.169 -0.508 1.00 46.12 85 ILE A CA 1
ATOM 702 C C . ILE A 1 85 ? 27.766 -2.725 0.031 1.00 46.12 85 ILE A C 1
ATOM 704 O O . ILE A 1 85 ? 27.603 -2.512 1.229 1.00 46.12 85 ILE A O 1
ATOM 708 N N . LYS A 1 86 ? 27.699 -1.722 -0.858 1.00 45.31 86 LYS A N 1
ATOM 709 C CA . LYS A 1 86 ? 27.344 -0.331 -0.541 1.00 45.31 86 LYS A CA 1
ATOM 710 C C . LYS A 1 86 ? 25.890 -0.118 -0.088 1.00 45.31 86 LYS A C 1
ATOM 712 O O . LYS A 1 86 ? 25.662 0.765 0.732 1.00 45.31 86 LYS A O 1
ATOM 717 N N . SER A 1 87 ? 24.920 -0.915 -0.549 1.00 46.66 87 SER A N 1
ATOM 718 C CA . SER A 1 87 ? 23.517 -0.842 -0.097 1.00 46.66 87 SER A CA 1
ATOM 719 C C . SER A 1 87 ? 23.352 -1.265 1.366 1.00 46.66 87 SER A C 1
ATOM 721 O O . SER A 1 87 ? 22.410 -0.825 2.016 1.00 46.66 87 SER A O 1
ATOM 723 N N . LEU A 1 88 ? 24.269 -2.083 1.895 1.00 45.56 88 LEU A N 1
ATOM 724 C CA . LEU A 1 88 ? 24.299 -2.506 3.300 1.00 45.56 88 LEU A CA 1
ATOM 725 C C . LEU A 1 88 ? 24.768 -1.400 4.260 1.00 45.56 88 LEU A C 1
ATOM 727 O O . LEU A 1 88 ? 24.607 -1.544 5.468 1.00 45.56 88 LEU A O 1
ATOM 731 N N . MET A 1 89 ? 25.340 -0.303 3.748 1.00 47.47 89 MET A N 1
ATOM 732 C CA . MET A 1 89 ? 25.902 0.775 4.572 1.00 47.47 89 MET A CA 1
ATOM 733 C C . MET A 1 89 ? 25.009 2.015 4.697 1.00 47.47 89 MET A C 1
ATOM 735 O O . MET A 1 89 ? 25.347 2.922 5.454 1.00 47.47 89 MET A O 1
ATOM 739 N N . SER A 1 90 ? 23.876 2.067 3.992 1.00 47.47 90 SER A N 1
ATOM 740 C CA . SER A 1 90 ? 22.918 3.168 4.110 1.00 47.47 90 SER A CA 1
ATOM 741 C C . SER A 1 90 ? 21.751 2.729 4.987 1.00 47.47 90 SER A C 1
ATOM 743 O O . SER A 1 90 ? 20.852 2.021 4.544 1.00 47.47 90 SER A O 1
ATOM 745 N N . SER A 1 91 ? 21.749 3.150 6.245 1.00 50.22 91 SER A N 1
ATOM 746 C CA . SER A 1 91 ? 20.549 3.120 7.074 1.00 50.22 91 SER A CA 1
ATOM 747 C C . SER A 1 91 ? 19.457 3.960 6.393 1.00 50.22 91 SER A C 1
ATOM 749 O O . SER A 1 91 ? 19.684 5.129 6.104 1.00 50.22 91 SER A O 1
ATOM 751 N N . LEU A 1 92 ? 18.281 3.365 6.139 1.00 60.00 92 LEU A N 1
ATOM 752 C CA . LEU A 1 92 ? 17.092 3.973 5.502 1.00 60.00 92 LEU A CA 1
ATOM 753 C C . LEU A 1 92 ? 17.168 4.116 3.970 1.00 60.00 92 LEU A C 1
ATOM 755 O O . LEU A 1 92 ? 17.207 5.223 3.436 1.00 60.00 92 LEU A O 1
ATOM 759 N N . VAL A 1 93 ? 17.121 2.994 3.246 1.00 77.50 93 VAL A N 1
ATOM 760 C CA . VAL A 1 93 ? 16.967 3.011 1.780 1.00 77.50 93 VAL A CA 1
ATOM 761 C C . VAL A 1 93 ? 15.504 2.776 1.422 1.00 77.50 93 VAL A C 1
ATOM 763 O O . VAL A 1 93 ? 14.969 1.692 1.670 1.00 77.50 93 VAL A O 1
ATOM 766 N N . PHE A 1 94 ? 14.874 3.779 0.805 1.00 89.88 94 PHE A N 1
ATOM 767 C CA . PHE A 1 94 ? 13.597 3.600 0.118 1.00 89.88 94 PHE A CA 1
ATOM 768 C C . PHE A 1 94 ? 13.863 3.184 -1.330 1.00 89.88 94 PHE A C 1
ATOM 770 O O . PHE A 1 94 ? 14.396 3.966 -2.126 1.00 89.88 94 PHE A O 1
ATOM 777 N N . LYS A 1 95 ? 13.498 1.944 -1.664 1.00 90.25 95 LYS A N 1
ATOM 778 C CA . LYS A 1 95 ? 13.579 1.388 -3.021 1.00 90.25 95 LYS A CA 1
ATOM 779 C C . LYS A 1 95 ? 12.203 1.474 -3.669 1.00 90.25 95 LYS A C 1
ATOM 781 O O . LYS A 1 95 ? 11.246 0.914 -3.145 1.00 90.25 95 LYS A O 1
ATOM 786 N N . LEU A 1 96 ? 12.108 2.159 -4.799 1.00 91.94 96 LEU A N 1
ATOM 787 C CA . LEU A 1 96 ? 10.890 2.291 -5.590 1.00 91.94 96 LEU A CA 1
ATOM 788 C C . LEU A 1 96 ? 10.938 1.323 -6.773 1.00 91.94 96 LEU A C 1
ATOM 790 O O . LEU A 1 96 ? 11.858 1.384 -7.584 1.00 91.94 96 LEU A O 1
ATOM 794 N N . TYR A 1 97 ? 9.914 0.491 -6.915 1.00 91.69 97 TYR A N 1
ATOM 795 C CA . TYR A 1 97 ? 9.674 -0.294 -8.120 1.00 91.69 97 TYR A CA 1
ATOM 796 C C . TYR A 1 97 ? 8.411 0.205 -8.812 1.00 91.69 97 TYR A C 1
ATOM 798 O O . TYR A 1 97 ? 7.369 0.380 -8.181 1.00 91.69 97 TYR A O 1
ATOM 806 N N . ILE A 1 98 ? 8.508 0.443 -10.116 1.00 91.75 98 ILE A N 1
ATOM 807 C CA . ILE A 1 98 ? 7.464 1.069 -10.925 1.00 91.75 98 ILE A CA 1
ATOM 808 C C . ILE A 1 98 ? 7.072 0.095 -12.028 1.00 91.75 98 ILE A C 1
ATOM 810 O O . ILE A 1 98 ? 7.922 -0.380 -12.775 1.00 91.75 98 ILE A O 1
ATOM 814 N N . THR A 1 99 ? 5.782 -0.182 -12.156 1.00 90.25 99 THR A N 1
ATOM 815 C CA . THR A 1 99 ? 5.208 -0.893 -13.303 1.00 90.25 99 THR A CA 1
ATOM 816 C C . THR A 1 99 ? 4.331 0.064 -14.109 1.00 90.25 99 THR A C 1
ATOM 818 O O . THR A 1 99 ? 4.141 1.222 -13.742 1.00 90.25 99 THR A O 1
ATOM 821 N N . LYS A 1 100 ? 3.730 -0.419 -15.200 1.00 88.75 100 LYS A N 1
ATOM 822 C CA . LYS A 1 100 ? 2.735 0.368 -15.947 1.00 88.75 100 LYS A CA 1
ATOM 823 C C . LYS A 1 100 ? 1.464 0.666 -15.139 1.00 88.75 100 LYS A C 1
ATOM 825 O O . LYS A 1 100 ? 0.784 1.635 -15.451 1.00 88.75 100 LYS A O 1
ATOM 830 N N . SER A 1 101 ? 1.129 -0.178 -14.163 1.00 90.75 101 SER A N 1
ATOM 831 C CA . SER A 1 101 ? -0.180 -0.198 -13.490 1.00 90.75 101 SER A CA 1
ATOM 832 C C . SER A 1 101 ? -0.128 0.136 -12.004 1.00 90.75 101 SER A C 1
ATOM 834 O O . SER A 1 101 ? -1.164 0.379 -11.402 1.00 90.75 101 SER A O 1
ATOM 836 N N . PHE A 1 102 ? 1.046 0.116 -11.383 1.00 93.38 102 PHE A N 1
ATOM 837 C CA . PHE A 1 102 ? 1.223 0.420 -9.965 1.00 93.38 102 PHE A CA 1
ATOM 838 C C . PHE A 1 102 ? 2.692 0.714 -9.666 1.00 93.38 102 PHE A C 1
ATOM 840 O O . PHE A 1 102 ? 3.580 0.332 -10.434 1.00 93.38 102 PHE A O 1
ATOM 847 N N . PHE A 1 103 ? 2.952 1.319 -8.516 1.00 94.06 103 PHE A N 1
ATOM 848 C CA . PHE A 1 103 ? 4.277 1.330 -7.911 1.00 94.06 103 PHE A CA 1
ATOM 849 C C . PHE A 1 103 ? 4.246 0.690 -6.525 1.00 94.06 103 PHE A C 1
ATOM 851 O O . PHE A 1 103 ? 3.201 0.619 -5.875 1.00 94.06 103 PHE A O 1
ATOM 858 N N . VAL A 1 104 ? 5.408 0.236 -6.074 1.00 94.38 104 VAL A N 1
ATOM 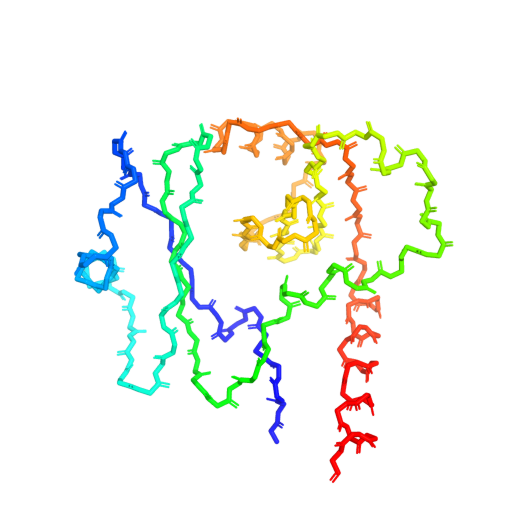859 C CA . VAL A 1 104 ? 5.634 -0.249 -4.715 1.00 94.38 104 VAL A CA 1
ATOM 860 C C . VAL A 1 104 ? 6.936 0.331 -4.182 1.00 94.38 104 VAL A C 1
ATOM 862 O O . VAL A 1 104 ? 7.916 0.475 -4.913 1.00 94.38 104 VAL A O 1
ATOM 865 N N . ILE A 1 105 ? 6.938 0.687 -2.907 1.00 94.31 105 ILE A N 1
ATOM 866 C CA . ILE A 1 105 ? 8.098 1.201 -2.196 1.00 94.31 105 ILE A CA 1
ATOM 867 C C . ILE A 1 105 ? 8.433 0.209 -1.098 1.00 94.31 105 ILE A C 1
ATOM 869 O O . ILE A 1 105 ? 7.559 -0.173 -0.321 1.00 94.31 105 ILE A O 1
ATOM 873 N N . TYR A 1 106 ? 9.703 -0.165 -1.010 1.00 91.69 106 TYR A N 1
ATOM 874 C CA . TYR A 1 106 ? 10.246 -0.930 0.102 1.00 91.69 106 TYR A CA 1
ATOM 875 C C . TYR A 1 106 ? 11.121 -0.041 0.962 1.00 91.69 106 TYR A C 1
ATOM 877 O O . TYR A 1 106 ? 11.908 0.755 0.445 1.00 91.69 106 TYR A O 1
ATOM 885 N N . LYS A 1 107 ? 11.009 -0.215 2.273 1.00 89.94 107 LYS A N 1
ATOM 886 C CA . LYS A 1 107 ? 11.901 0.380 3.261 1.00 89.94 107 LYS A CA 1
ATOM 887 C C . LYS A 1 107 ? 12.659 -0.762 3.917 1.00 89.94 107 LYS A C 1
ATOM 889 O O . LYS A 1 107 ? 12.039 -1.594 4.567 1.00 89.94 107 LYS A O 1
ATOM 894 N N . ASN A 1 108 ? 13.981 -0.797 3.749 1.00 84.44 108 ASN A N 1
ATOM 895 C CA . ASN A 1 108 ? 14.829 -1.864 4.298 1.00 84.44 108 ASN A CA 1
ATOM 896 C C . ASN A 1 108 ? 14.314 -3.274 3.942 1.00 84.44 108 ASN A C 1
ATOM 898 O O . ASN A 1 108 ? 14.188 -4.126 4.812 1.00 84.44 108 ASN A O 1
ATOM 902 N N . ASP A 1 109 ? 13.981 -3.491 2.666 1.00 81.38 109 ASP A N 1
ATOM 903 C CA . ASP A 1 109 ? 13.494 -4.772 2.131 1.00 81.38 109 ASP A CA 1
ATOM 904 C C . ASP A 1 109 ? 12.103 -5.225 2.638 1.00 81.38 109 ASP A C 1
ATOM 906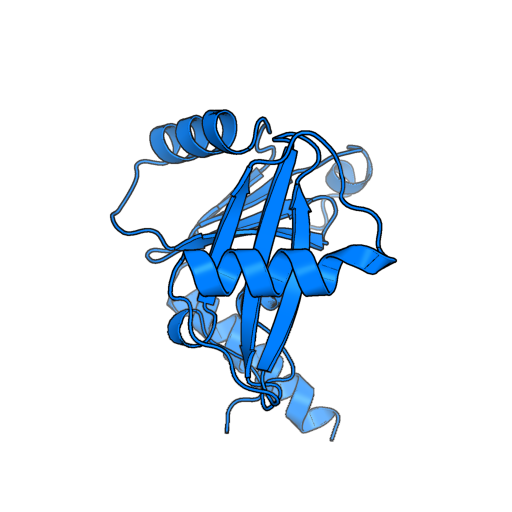 O O . ASP A 1 109 ? 11.624 -6.298 2.273 1.00 81.38 109 ASP A O 1
ATOM 910 N N . GLU A 1 110 ? 11.397 -4.383 3.396 1.00 87.31 110 GLU A N 1
ATOM 911 C CA . GLU A 1 110 ? 10.001 -4.603 3.781 1.00 87.31 110 GLU A CA 1
ATOM 912 C C . GLU A 1 110 ? 9.055 -3.701 2.991 1.00 87.31 110 GLU A C 1
ATOM 914 O O . GLU A 1 110 ? 9.353 -2.527 2.749 1.00 87.31 110 GLU A O 1
ATOM 919 N N . LEU A 1 111 ? 7.896 -4.240 2.593 1.00 91.19 111 LEU A N 1
ATOM 920 C CA . LEU A 1 111 ? 6.853 -3.499 1.875 1.00 91.19 111 LEU A CA 1
ATOM 921 C C . LEU A 1 111 ? 6.475 -2.257 2.681 1.00 91.19 111 LEU A C 1
ATOM 923 O O . LEU A 1 111 ? 5.927 -2.403 3.764 1.00 91.19 111 LEU A O 1
ATOM 927 N N . TYR A 1 112 ? 6.754 -1.053 2.188 1.00 93.81 112 TYR A N 1
ATOM 928 C CA . TYR A 1 112 ? 6.414 0.193 2.874 1.00 93.81 112 TYR A CA 1
ATOM 929 C C . TYR A 1 112 ? 5.038 0.693 2.445 1.00 93.81 112 TYR A C 1
ATOM 931 O O . TYR A 1 112 ? 4.140 0.787 3.272 1.00 93.81 112 TYR A O 1
ATOM 939 N N . VAL A 1 113 ? 4.867 0.951 1.148 1.00 95.12 113 VAL A N 1
ATOM 940 C CA . VAL A 1 113 ? 3.595 1.386 0.564 1.00 95.12 113 VAL A CA 1
ATOM 941 C C . VAL A 1 113 ? 3.488 0.885 -0.872 1.00 95.12 113 VAL A C 1
ATOM 943 O O . VAL A 1 113 ? 4.502 0.728 -1.554 1.00 95.12 113 VAL A O 1
ATOM 946 N N . TYR A 1 114 ? 2.274 0.660 -1.358 1.00 94.62 114 TYR A N 1
ATOM 947 C CA . TYR A 1 114 ? 2.013 0.462 -2.786 1.00 94.62 114 TYR A CA 1
ATOM 948 C C . TYR A 1 114 ? 0.859 1.340 -3.261 1.00 94.62 114 TYR A C 1
ATOM 950 O O . TYR A 1 114 ? 0.012 1.732 -2.465 1.00 94.62 114 TYR A O 1
ATOM 958 N N . GLN A 1 115 ? 0.786 1.639 -4.554 1.00 93.25 115 GLN A N 1
ATOM 959 C CA . GLN A 1 115 ? -0.374 2.340 -5.098 1.00 93.25 115 GLN A CA 1
ATOM 960 C C . GLN A 1 115 ? -0.589 2.013 -6.569 1.00 93.25 115 GLN A C 1
ATOM 962 O O . GLN A 1 115 ? 0.362 1.930 -7.347 1.00 93.25 115 GLN A O 1
ATOM 967 N N . VAL A 1 116 ? -1.857 1.857 -6.948 1.00 92.12 116 VAL A N 1
ATOM 968 C CA . VAL A 1 116 ? -2.270 1.690 -8.344 1.00 92.12 116 VAL A CA 1
ATOM 969 C C . VAL A 1 116 ? -2.088 3.011 -9.093 1.00 92.12 116 VAL A C 1
ATOM 971 O O . VAL A 1 116 ? -2.428 4.084 -8.597 1.00 92.12 116 VAL A O 1
ATOM 974 N N . LEU A 1 117 ? -1.541 2.925 -10.301 1.00 89.69 117 LEU A N 1
ATOM 975 C CA . LEU A 1 117 ? -1.342 4.044 -11.208 1.00 89.69 117 LEU A CA 1
ATOM 976 C C . LEU A 1 117 ? -2.512 4.106 -12.191 1.00 89.69 117 LEU A C 1
ATOM 978 O O . LEU A 1 117 ? -2.689 3.217 -13.020 1.00 89.69 117 LEU A O 1
ATOM 982 N N . ASN A 1 118 ? -3.282 5.191 -12.132 1.00 81.69 118 ASN A N 1
ATOM 983 C CA . ASN A 1 118 ? -4.415 5.417 -13.040 1.00 81.69 118 ASN A CA 1
ATOM 984 C C . ASN A 1 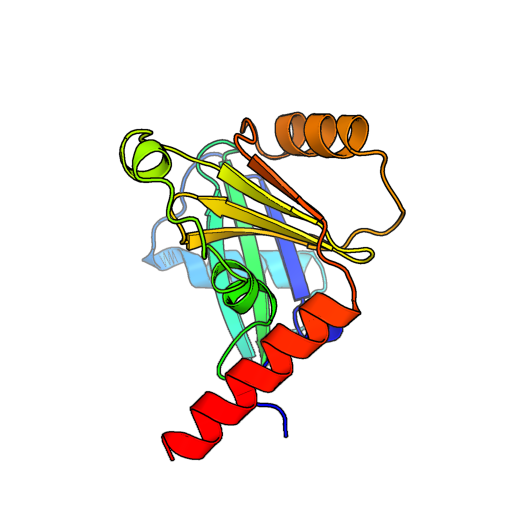118 ? -3.993 6.020 -14.391 1.00 81.69 118 ASN A C 1
ATOM 986 O O . ASN A 1 118 ? -4.807 6.152 -15.301 1.00 81.69 118 ASN A O 1
A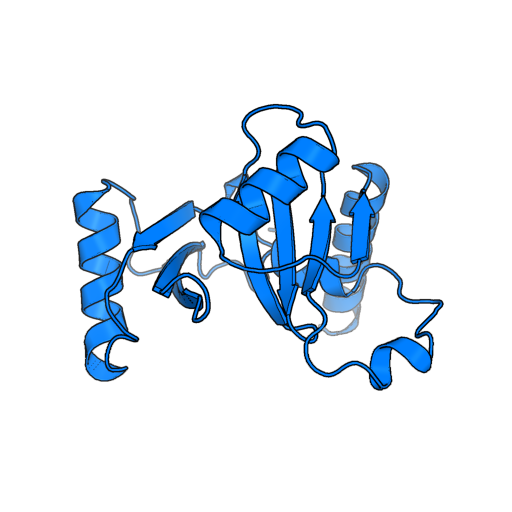TOM 990 N N . HIS A 1 119 ? -2.734 6.432 -14.518 1.00 79.19 119 HIS A N 1
ATOM 991 C CA . HIS A 1 119 ? -2.147 6.952 -15.745 1.00 79.19 119 HIS A CA 1
ATOM 992 C C . HIS A 1 119 ? -0.629 6.779 -15.723 1.00 79.19 119 HIS A C 1
ATOM 994 O O . HIS A 1 119 ? -0.028 6.470 -14.695 1.00 79.19 119 HIS A O 1
ATOM 1000 N N . LYS A 1 120 ? -0.003 6.988 -16.882 1.00 78.06 120 LYS A N 1
ATOM 1001 C CA . LYS A 1 120 ? 1.449 6.949 -17.016 1.00 78.06 120 LYS A CA 1
ATOM 1002 C C . LYS A 1 120 ? 2.041 8.275 -16.534 1.00 78.06 120 LYS A C 1
ATOM 1004 O O . LYS A 1 120 ? 1.770 9.311 -17.133 1.00 78.06 120 LYS A O 1
ATOM 1009 N N . TYR A 1 121 ? 2.857 8.220 -15.490 1.00 78.00 121 TYR A N 1
ATOM 1010 C CA . TYR A 1 121 ? 3.607 9.367 -14.977 1.00 78.00 121 TYR A CA 1
ATOM 1011 C C . TYR A 1 121 ? 4.987 9.443 -15.631 1.00 78.00 121 TYR A C 1
ATOM 1013 O O . TYR A 1 121 ? 5.568 8.411 -15.982 1.00 78.00 121 TYR A O 1
ATOM 1021 N N . LYS A 1 122 ? 5.544 10.652 -15.762 1.00 86.19 122 LYS A N 1
ATOM 1022 C CA . LYS A 1 122 ? 7.001 10.788 -15.915 1.00 86.19 122 LYS A CA 1
ATOM 1023 C C . LYS A 1 122 ? 7.677 10.479 -14.578 1.00 86.19 122 LYS A C 1
ATOM 1025 O O . LYS A 1 122 ? 7.096 10.728 -13.524 1.00 86.19 122 LYS A O 1
ATOM 1030 N N . ASN A 1 123 ? 8.917 9.989 -14.613 1.00 84.12 123 ASN A N 1
ATOM 1031 C CA . ASN A 1 123 ? 9.635 9.600 -13.394 1.00 84.12 123 ASN A CA 1
ATOM 1032 C C . ASN A 1 123 ? 9.741 10.747 -12.376 1.00 84.12 123 ASN A C 1
ATOM 1034 O O . ASN A 1 123 ? 9.416 10.543 -11.211 1.00 84.12 123 ASN A O 1
ATOM 1038 N N . ASP A 1 124 ? 10.078 11.964 -12.807 1.00 88.69 124 ASP A N 1
ATOM 1039 C CA . ASP A 1 124 ? 10.188 13.115 -11.896 1.00 88.69 124 ASP A CA 1
ATOM 1040 C C . ASP A 1 124 ? 8.841 13.514 -11.271 1.00 88.69 124 ASP A C 1
ATOM 1042 O O . ASP A 1 124 ? 8.776 13.874 -10.096 1.00 88.69 124 ASP A O 1
ATOM 1046 N N . GLU A 1 125 ? 7.748 13.406 -12.033 1.00 91.56 125 GLU A N 1
ATOM 1047 C CA . GLU A 1 125 ? 6.392 13.688 -11.546 1.00 91.56 125 GLU A CA 1
ATOM 1048 C C . GLU A 1 125 ? 5.972 12.666 -10.484 1.00 91.56 125 GLU A C 1
ATOM 1050 O O . GLU A 1 125 ? 5.420 13.039 -9.448 1.00 91.56 125 GLU A O 1
ATOM 1055 N N . LEU A 1 126 ? 6.279 11.384 -10.711 1.00 92.38 126 LEU A N 1
ATOM 1056 C CA . LEU A 1 126 ? 6.004 10.320 -9.751 1.00 92.38 126 LEU A CA 1
ATOM 1057 C C . LEU A 1 126 ? 6.826 10.495 -8.468 1.00 92.38 126 LEU A C 1
ATOM 1059 O O . LEU A 1 126 ? 6.289 10.352 -7.373 1.00 92.38 126 LEU A O 1
ATOM 1063 N N . LEU A 1 127 ? 8.110 10.845 -8.584 1.00 92.81 127 LEU A N 1
ATOM 1064 C CA . LEU A 1 127 ? 8.970 11.103 -7.427 1.00 92.81 127 LEU A CA 1
ATOM 1065 C C . LEU A 1 127 ? 8.488 12.311 -6.614 1.00 92.81 127 LEU A C 1
ATOM 1067 O O . LEU A 1 127 ? 8.433 12.234 -5.386 1.00 92.81 127 LEU A O 1
ATOM 1071 N N . ALA A 1 128 ? 8.087 13.397 -7.279 1.00 92.81 128 ALA A N 1
ATOM 1072 C CA . ALA A 1 128 ? 7.516 14.567 -6.618 1.00 92.81 128 ALA A CA 1
ATOM 1073 C C . ALA A 1 128 ? 6.193 14.233 -5.910 1.00 92.81 128 ALA A C 1
ATOM 1075 O O . ALA A 1 128 ? 5.969 14.665 -4.778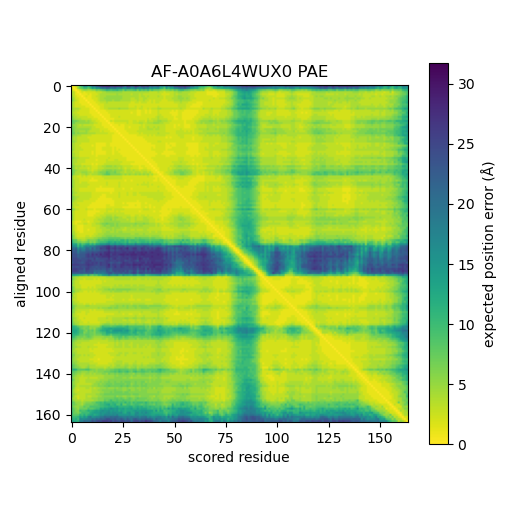 1.00 92.81 128 ALA A O 1
ATOM 1076 N N . PHE A 1 129 ? 5.335 13.430 -6.546 1.00 93.62 129 PHE A N 1
ATOM 1077 C CA . PHE A 1 129 ? 4.109 12.929 -5.932 1.00 93.62 129 PHE A CA 1
ATOM 1078 C C . PHE A 1 129 ? 4.403 12.086 -4.686 1.00 93.62 129 PHE A C 1
ATOM 1080 O O . PHE A 1 129 ? 3.824 12.344 -3.635 1.00 93.62 129 PHE A O 1
ATOM 1087 N N . ILE A 1 130 ? 5.325 11.125 -4.774 1.00 95.06 130 ILE A N 1
ATOM 1088 C CA . ILE A 1 130 ? 5.714 10.266 -3.647 1.00 95.06 130 ILE A CA 1
ATOM 1089 C C . ILE A 1 130 ? 6.240 11.106 -2.485 1.00 95.06 130 ILE A C 1
ATOM 1091 O O . ILE A 1 130 ? 5.814 10.909 -1.348 1.00 95.06 130 ILE A O 1
ATOM 1095 N N . ASN A 1 131 ? 7.131 12.061 -2.759 1.00 94.56 131 ASN A N 1
ATOM 1096 C CA . ASN A 1 131 ? 7.675 12.930 -1.723 1.00 94.56 131 ASN A CA 1
ATOM 1097 C C . ASN A 1 131 ? 6.572 13.746 -1.039 1.00 94.56 131 ASN A C 1
ATOM 1099 O O . ASN A 1 131 ? 6.522 13.802 0.186 1.00 94.56 131 ASN A O 1
ATOM 1103 N N . LYS A 1 132 ? 5.644 14.307 -1.819 1.00 94.88 132 LYS A N 1
ATOM 1104 C CA . LYS A 1 132 ? 4.523 15.088 -1.292 1.00 94.88 132 LYS A CA 1
ATOM 1105 C C . LYS A 1 132 ? 3.526 14.247 -0.487 1.00 94.88 132 LYS A C 1
ATOM 1107 O O . LYS A 1 132 ? 3.044 14.720 0.536 1.00 94.88 132 LYS A O 1
ATOM 1112 N N . SER A 1 133 ? 3.198 13.043 -0.951 1.00 94.44 133 SER A N 1
ATOM 1113 C CA . SER A 1 133 ? 2.183 12.182 -0.328 1.00 94.44 133 SER A CA 1
ATOM 1114 C C . SER A 1 133 ? 2.705 11.457 0.907 1.00 94.44 133 SER A C 1
ATOM 1116 O O . SER A 1 133 ? 1.985 11.330 1.891 1.00 94.44 133 SER A O 1
ATOM 1118 N N . PHE A 1 134 ? 3.954 10.988 0.857 1.00 95.38 134 PHE A N 1
ATOM 1119 C CA . PHE A 1 134 ? 4.510 10.085 1.866 1.00 95.38 134 PHE A CA 1
ATOM 1120 C C . PHE A 1 134 ? 5.627 10.708 2.706 1.00 95.38 134 PHE A C 1
ATOM 1122 O O . PHE A 1 134 ? 6.072 10.092 3.669 1.00 95.38 134 PHE A O 1
ATOM 1129 N N . ASN A 1 135 ? 6.074 11.924 2.372 1.00 95.12 135 ASN A N 1
ATOM 1130 C CA . ASN A 1 135 ? 7.148 12.629 3.075 1.00 95.12 135 ASN A CA 1
ATOM 1131 C C . ASN A 1 135 ? 8.453 11.808 3.159 1.00 95.12 135 ASN A C 1
ATOM 1133 O O . ASN A 1 135 ? 9.144 11.782 4.178 1.00 95.12 135 ASN A O 1
ATOM 1137 N N . ILE A 1 136 ? 8.782 11.111 2.067 1.00 93.50 136 ILE A N 1
ATOM 1138 C CA . ILE A 1 136 ? 10.000 10.303 1.925 1.00 93.50 136 ILE A CA 1
ATOM 1139 C C . ILE A 1 136 ? 10.787 10.706 0.679 1.00 93.50 136 ILE A C 1
ATOM 1141 O O . ILE A 1 136 ? 10.249 11.269 -0.278 1.00 93.50 136 ILE A O 1
ATOM 1145 N N . THR A 1 137 ? 12.070 10.357 0.671 1.00 90.69 137 THR A N 1
ATOM 1146 C CA . THR A 1 137 ? 12.948 10.519 -0.490 1.00 90.69 137 THR A CA 1
ATOM 1147 C C . THR A 1 137 ? 13.350 9.147 -1.004 1.00 90.69 137 THR A C 1
ATOM 1149 O O . THR A 1 137 ? 13.859 8.318 -0.251 1.00 90.69 137 THR A O 1
ATOM 1152 N N . ILE A 1 138 ? 13.127 8.910 -2.295 1.00 89.88 138 ILE A N 1
ATOM 1153 C CA . ILE A 1 138 ? 13.500 7.659 -2.954 1.00 89.88 138 ILE A CA 1
ATOM 1154 C C . ILE A 1 138 ? 14.999 7.649 -3.230 1.00 89.88 138 ILE A C 1
ATOM 1156 O O . ILE A 1 138 ? 15.533 8.570 -3.842 1.00 89.88 138 ILE A O 1
ATOM 1160 N N . SER A 1 139 ? 15.668 6.585 -2.797 1.00 82.31 139 SER A N 1
ATOM 1161 C CA . SER A 1 139 ? 17.113 6.413 -2.974 1.00 82.31 139 SER A CA 1
ATOM 1162 C C . SER A 1 139 ? 17.452 5.687 -4.276 1.00 82.31 139 SER A C 1
ATOM 1164 O O . SER A 1 139 ? 18.502 5.921 -4.867 1.00 82.31 139 SER A O 1
ATOM 1166 N N . LYS A 1 140 ? 16.575 4.775 -4.710 1.00 81.94 140 LYS A N 1
ATOM 1167 C CA . LYS A 1 140 ? 16.763 3.931 -5.896 1.00 81.94 140 LYS A CA 1
ATOM 1168 C C . LYS A 1 140 ? 15.407 3.683 -6.545 1.00 81.94 140 LYS A C 1
ATOM 1170 O O . LYS A 1 140 ? 14.466 3.316 -5.844 1.00 81.94 140 LYS A O 1
ATOM 1175 N N . SER A 1 141 ? 15.309 3.869 -7.857 1.00 86.88 141 SER A N 1
ATOM 1176 C CA . SER A 1 141 ? 14.109 3.555 -8.633 1.00 86.88 141 SER A CA 1
ATOM 1177 C C . SER A 1 141 ? 14.406 2.495 -9.691 1.00 86.88 141 SER A C 1
ATOM 1179 O O . SER A 1 141 ? 15.478 2.472 -10.297 1.00 86.88 141 SER A O 1
ATOM 1181 N N . HIS A 1 142 ? 13.447 1.600 -9.898 1.00 87.06 142 HIS A N 1
ATOM 1182 C CA . HIS A 1 142 ? 13.531 0.503 -10.849 1.00 87.06 142 HIS A CA 1
ATOM 1183 C C . HIS A 1 142 ? 12.227 0.387 -11.627 1.00 87.06 142 HIS A C 1
ATOM 1185 O O . HIS A 1 142 ? 11.168 0.160 -11.048 1.00 87.06 142 HIS A O 1
ATOM 1191 N N . GLU A 1 143 ? 12.303 0.489 -12.948 1.00 88.94 143 GLU A N 1
ATOM 1192 C CA . GLU A 1 143 ? 11.171 0.162 -13.809 1.00 88.94 143 GLU A CA 1
ATOM 1193 C C . GLU A 1 143 ? 11.130 -1.348 -14.063 1.00 88.94 143 GLU A C 1
ATOM 1195 O O . GLU A 1 143 ? 12.115 -1.960 -14.483 1.00 88.94 143 GLU A O 1
ATOM 1200 N N . ILE A 1 144 ? 9.975 -1.956 -13.809 1.00 87.56 144 ILE A N 1
ATOM 1201 C CA . ILE A 1 144 ? 9.717 -3.373 -14.031 1.00 87.56 144 ILE A CA 1
ATOM 1202 C C . ILE A 1 144 ? 8.809 -3.513 -15.250 1.00 87.56 144 ILE A C 1
ATOM 1204 O O . ILE A 1 144 ? 7.665 -3.051 -15.274 1.00 87.56 144 ILE A O 1
ATOM 1208 N N . SER A 1 145 ? 9.327 -4.196 -16.271 1.00 87.94 145 SER A N 1
ATOM 1209 C CA . SER A 1 145 ? 8.536 -4.588 -17.434 1.00 87.94 145 SER A CA 1
ATOM 1210 C C . SER A 1 145 ? 7.522 -5.677 -17.076 1.00 87.94 145 SER A C 1
ATOM 1212 O O . SER A 1 145 ? 7.743 -6.487 -16.180 1.00 87.94 145 SER A O 1
ATOM 1214 N N . GLU A 1 146 ? 6.440 -5.769 -17.839 1.00 86.62 146 GLU A N 1
ATOM 1215 C CA . GLU A 1 146 ? 5.434 -6.827 -17.679 1.00 86.62 146 GLU A CA 1
ATOM 1216 C C . GLU A 1 146 ? 6.035 -8.234 -17.836 1.00 86.62 146 GLU A C 1
ATOM 1218 O O . GLU A 1 146 ? 5.752 -9.127 -17.043 1.00 86.62 146 GLU A O 1
ATOM 1223 N N . SER A 1 147 ? 6.970 -8.416 -18.776 1.00 86.50 147 SER A N 1
ATOM 1224 C CA . SER A 1 147 ? 7.710 -9.676 -18.918 1.00 86.50 147 SER A CA 1
ATOM 1225 C C . SER A 1 147 ? 8.559 -10.018 -17.692 1.00 86.50 147 SER A C 1
ATOM 1227 O O . SER A 1 147 ? 8.690 -11.186 -17.341 1.00 86.50 147 SER A O 1
ATOM 1229 N N . SER A 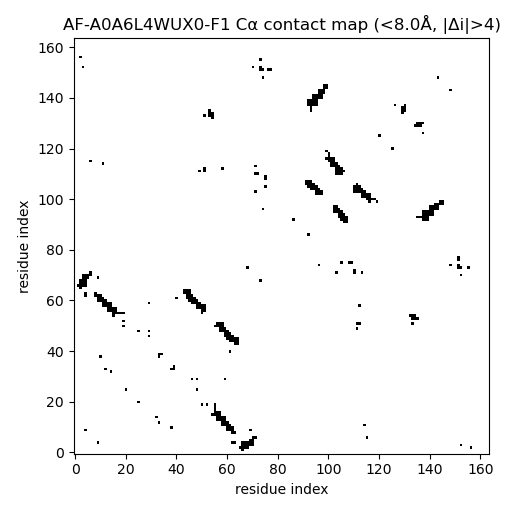1 148 ? 9.140 -9.013 -17.032 1.00 86.62 148 SER A N 1
ATOM 1230 C CA . SER A 1 148 ? 9.889 -9.205 -15.787 1.00 86.62 148 SER A CA 1
ATOM 1231 C C . SER A 1 148 ? 8.959 -9.578 -14.636 1.00 86.62 148 SER A C 1
ATOM 1233 O O . SER A 1 148 ? 9.280 -10.478 -13.867 1.00 86.62 148 SER A O 1
ATOM 1235 N N . LEU A 1 149 ? 7.794 -8.929 -14.552 1.00 85.94 149 LEU A N 1
ATOM 1236 C CA . LEU A 1 149 ? 6.772 -9.224 -13.552 1.00 85.94 149 LEU A CA 1
ATOM 1237 C C . LEU A 1 149 ? 6.276 -10.672 -13.667 1.00 85.94 149 LEU A C 1
ATOM 1239 O O . LEU A 1 149 ? 6.250 -11.392 -12.671 1.00 85.94 149 LEU A O 1
ATOM 1243 N N . ASN A 1 150 ? 5.981 -11.125 -14.887 1.00 86.06 150 ASN A N 1
ATOM 1244 C CA . ASN A 1 150 ? 5.533 -12.496 -15.139 1.00 86.06 150 ASN A CA 1
ATOM 1245 C C . ASN A 1 150 ? 6.591 -13.530 -14.731 1.00 86.06 150 ASN A C 1
ATOM 1247 O O . ASN A 1 150 ? 6.259 -14.519 -14.086 1.00 86.06 150 ASN A O 1
ATOM 1251 N N . LYS A 1 151 ? 7.877 -13.265 -14.997 1.00 85.44 151 LYS A N 1
ATOM 1252 C CA . LYS A 1 151 ? 8.974 -14.142 -14.549 1.00 85.44 151 LYS A CA 1
ATOM 1253 C C . LYS A 1 151 ? 9.053 -14.269 -13.026 1.00 85.44 151 LYS A C 1
ATOM 1255 O O . LYS A 1 151 ? 9.351 -15.349 -12.526 1.00 85.44 151 LYS A O 1
ATOM 1260 N N . ILE A 1 152 ? 8.800 -13.192 -12.276 1.00 83.38 152 ILE A N 1
ATOM 1261 C CA . ILE A 1 152 ? 8.778 -13.239 -10.800 1.00 83.38 152 ILE A CA 1
ATOM 1262 C C . ILE A 1 152 ? 7.662 -14.171 -10.323 1.00 83.38 152 ILE A C 1
ATOM 1264 O O . ILE A 1 152 ? 7.888 -15.014 -9.454 1.00 83.38 152 ILE A O 1
ATOM 1268 N N . ILE A 1 153 ? 6.476 -14.033 -10.919 1.00 83.31 153 ILE A N 1
ATOM 1269 C CA . ILE A 1 153 ? 5.303 -14.854 -10.611 1.00 83.31 153 ILE A CA 1
ATOM 1270 C C . ILE A 1 153 ? 5.597 -16.331 -10.908 1.00 83.31 153 ILE A C 1
ATOM 1272 O O . ILE A 1 153 ? 5.425 -17.180 -10.034 1.00 83.31 153 ILE A O 1
ATOM 1276 N N . GLU A 1 154 ? 6.114 -16.636 -12.101 1.00 83.44 154 GLU A N 1
ATOM 1277 C CA . GLU A 1 154 ? 6.485 -17.996 -12.518 1.00 83.44 154 GLU A CA 1
ATOM 1278 C C . GLU A 1 154 ? 7.547 -18.619 -11.600 1.00 83.44 154 GLU A C 1
ATOM 1280 O O . GLU A 1 154 ? 7.387 -19.749 -11.135 1.00 83.44 154 GLU A O 1
ATOM 1285 N N . ASN A 1 155 ? 8.606 -17.874 -11.271 1.00 81.12 155 ASN A N 1
ATOM 1286 C CA . ASN A 1 155 ? 9.664 -18.352 -10.380 1.00 81.12 155 ASN A CA 1
ATOM 1287 C C . ASN A 1 155 ? 9.128 -18.685 -8.985 1.00 81.12 155 ASN A C 1
ATOM 1289 O O . ASN A 1 155 ? 9.502 -19.709 -8.408 1.00 81.12 155 ASN A O 1
ATOM 1293 N N . LYS A 1 156 ? 8.233 -17.849 -8.442 1.00 79.31 156 LYS A N 1
ATOM 1294 C CA . LYS A 1 156 ? 7.618 -18.108 -7.139 1.00 79.31 156 LYS A CA 1
ATOM 1295 C C . LYS A 1 156 ? 6.709 -19.334 -7.184 1.00 79.31 156 LYS A C 1
ATOM 1297 O O . LYS A 1 156 ? 6.785 -20.160 -6.278 1.00 79.31 156 LYS A O 1
ATOM 1302 N N . HIS A 1 157 ? 5.909 -19.496 -8.240 1.00 75.06 157 HIS A N 1
ATOM 1303 C CA . HIS A 1 157 ? 5.104 -20.705 -8.435 1.00 75.06 157 HIS A CA 1
ATOM 1304 C C . HIS A 1 157 ? 5.963 -21.971 -8.458 1.00 75.06 157 HIS A C 1
ATOM 1306 O O . HIS A 1 157 ? 5.648 -22.929 -7.754 1.00 75.06 157 HIS A O 1
ATOM 1312 N N . ASN A 1 158 ? 7.077 -21.960 -9.194 1.00 70.31 158 ASN A N 1
ATOM 1313 C CA . ASN A 1 158 ? 7.985 -23.105 -9.265 1.00 70.31 158 ASN A CA 1
ATOM 1314 C C . ASN A 1 158 ? 8.600 -23.444 -7.898 1.00 70.31 158 ASN A C 1
ATOM 1316 O O . ASN A 1 158 ? 8.672 -24.615 -7.537 1.00 70.31 158 ASN A O 1
ATOM 1320 N N . GLN A 1 159 ? 8.991 -22.439 -7.105 1.00 70.12 159 GLN A N 1
ATOM 1321 C CA . GLN A 1 159 ? 9.492 -22.665 -5.743 1.00 70.12 159 GLN A CA 1
ATOM 1322 C C . GLN A 1 159 ? 8.441 -23.305 -4.832 1.00 70.12 159 GLN A C 1
ATOM 1324 O O . GLN A 1 159 ? 8.770 -24.231 -4.095 1.00 70.12 159 GLN A O 1
ATOM 1329 N N . ILE A 1 160 ? 7.187 -22.840 -4.898 1.00 63.72 160 ILE A N 1
ATOM 1330 C CA . ILE A 1 160 ? 6.086 -23.401 -4.103 1.00 63.72 160 ILE A CA 1
ATOM 1331 C C . ILE A 1 160 ? 5.902 -24.884 -4.445 1.00 63.72 160 ILE A C 1
ATOM 1333 O O . ILE A 1 160 ? 5.906 -25.709 -3.533 1.00 63.72 160 ILE A O 1
ATOM 1337 N N . ILE A 1 161 ? 5.837 -25.225 -5.739 1.00 60.78 161 ILE A N 1
ATOM 1338 C CA . ILE A 1 161 ? 5.657 -26.606 -6.220 1.00 60.78 161 ILE A CA 1
ATOM 1339 C C . ILE A 1 161 ? 6.779 -27.528 -5.728 1.00 60.78 161 ILE A C 1
ATOM 1341 O O . ILE A 1 161 ? 6.506 -28.648 -5.322 1.00 60.78 161 ILE A O 1
ATOM 1345 N N . ILE A 1 162 ? 8.034 -27.071 -5.730 1.00 58.69 162 ILE A N 1
ATOM 1346 C CA . ILE A 1 162 ? 9.178 -27.887 -5.283 1.00 58.69 162 ILE A CA 1
ATOM 1347 C C . ILE A 1 162 ? 9.159 -28.119 -3.760 1.00 58.69 162 ILE A C 1
ATOM 1349 O O . ILE A 1 162 ? 9.720 -29.097 -3.275 1.00 58.69 162 ILE A O 1
ATOM 1353 N N . SER A 1 163 ? 8.539 -27.215 -2.999 1.00 56.91 163 SER A N 1
ATOM 1354 C CA . SER A 1 163 ? 8.478 -27.265 -1.531 1.00 56.91 163 SER A CA 1
ATOM 1355 C C . SER A 1 163 ? 7.238 -27.960 -0.949 1.00 56.91 163 SER A C 1
ATOM 1357 O O . SER A 1 163 ? 7.110 -28.006 0.275 1.00 56.91 163 SER A O 1
ATOM 1359 N N . SER A 1 164 ? 6.327 -28.459 -1.797 1.00 51.16 164 SER A N 1
ATOM 1360 C CA . SER A 1 164 ? 5.107 -29.189 -1.395 1.00 51.16 164 SER A CA 1
ATOM 1361 C C . SER A 1 164 ? 5.234 -30.687 -1.639 1.00 51.16 164 SER A C 1
ATOM 1363 O O . SER A 1 164 ? 4.596 -31.434 -0.866 1.00 51.16 164 SER A O 1
#

pLDDT: mean 85.78, std 14.58, range [43.22, 97.94]

Nearest PDB structures (foldseek):
  5eou-assembly2_B  TM=3.784E-01  e=3.708E-04  Pseudomonas aeruginosa PAO1
  2f9t-assembly1_B  TM=4.134E-01  e=6.676E-02  Pseudomonas aeruginosa PAO1
  5dzm-assembly7_A  TM=3.395E-01  e=8.407E-01  Human immunodeficiency virus 1
  1kvd-assembly1_B  TM=3.031E-01  e=7.407E-01  Millerozyma farinosa
  4dpo-assembly1_B  TM=2.418E-01  e=1.395E+00  Methanosarcina mazei Go1

Secondary structure (DSSP, 8-state):
--SEE-GGG-EEEEEE-SSPPPGGGHHHHHHHHHHHTT----TTEEEEEEEETTTTEEEEEEEETT-SEEHHHHGGGS--S---GGGGG-SS-EEEEE-SSEEEEEETTEEEEEEE-SSPPPHHHHHHHHHHHH----SEEEE--HHHHHHHHHHHHHHHHHT-

Radius of gyration: 16.53 Å; Cα contacts (8 Å, |Δi|>4): 224; chains: 1; bounding box: 46×44×39 Å

Foldseek 3Di:
DQLEQEPVQKDKDKAADPADDDPVCVVVVLVVRCVVVVNDADPQWDWDWDALHQRRMIMIMIGGVSHPYYLLLLVLVLDPPPPPVVVVVDQWAWEWEDEQFKIWIDTPSHTNDIDTDPHDDDPVRVQVVCCVRRVDHHPYYHYAYPVSSVVSSVVVVVVVVVVD